Protein AF-A0A0K8SKB5-F1 (afdb_monomer)

Organism: Lygus hesperus (NCBI:txid30085)

Secondary structure (DSSP, 8-state):
-B-TTT-PBPPTTS-SEE-TTSTTS--EE-GGGSSS-HHHHHHS-HHHHHH---HHHHHHHHHH-SS------------S-----TTSHHHHHHHHHHHHHHHHHHHHHHHHHHHHHHHHHHHHHHHHHHHHHHHHHHHHHHHHHHHHHHHHHHHHHHHH--

Foldseek 3Di:
DAAPQPRHDDDPPPQWQFALVDPVSPHIHHCVRFPHHSVRLVPDDPVVSNHHHGPVVVVVCVVVPPDDDDDDDDDPPPPDDDPPDPDCVVVVVVVVVVVVVVVVVVVVVVVVVVVVVVVVVVVVVVVVVVVVVVVVVVVVVVVVVVVVVVVVVVVVVVVVVD

Solvent-accessible surface area (backbone atoms only — not comparable to full-atom values): 9768 Å² total; per-residue (Å²): 113,47,16,75,82,81,63,47,78,53,67,89,82,69,71,54,46,53,21,46,84,39,90,85,53,75,44,27,31,46,34,89,78,53,97,53,53,60,70,60,51,69,70,38,54,70,69,58,43,60,62,32,61,45,70,72,61,47,52,49,50,61,72,66,57,82,64,88,81,95,82,79,91,73,86,73,83,79,78,80,76,91,72,89,69,94,82,56,70,70,59,55,54,49,51,52,51,51,53,51,50,52,54,50,50,53,51,50,51,55,47,50,54,53,50,54,50,52,55,51,50,52,55,52,51,54,52,52,49,54,52,51,53,50,51,51,51,52,54,52,51,52,52,51,52,51,53,50,50,51,54,53,52,50,58,50,51,70,63,66,79,110

pLDDT: mean 82.79, std 18.14, range [35.72, 98.0]

Mean predicted aligned error: 18.83 Å

Sequence (162 aa):
MNCARCGDPLPSDELHATCSAVKDKSCVYHFACTTVSQRTYVQWGTAKQSAWVCPKHREIKKKIGGKGDTSDTDSIKSGGENLDGEEDSPKILHEIRKLFNAKFAEQTELFNKSFEGLKKDIGVQAKRIVELETANLELRKENKELKSEINNLWQISDKNDY

Structure (mmCIF, N/CA/C/O backbone):
data_AF-A0A0K8SKB5-F1
#
_entry.id   AF-A0A0K8SKB5-F1
#
loop_
_atom_site.group_PDB
_atom_site.id
_atom_site.type_symbol
_atom_site.label_atom_id
_atom_site.label_alt_id
_atom_site.label_comp_id
_atom_site.label_asym_id
_atom_site.label_entity_id
_atom_site.label_seq_id
_atom_site.pdbx_PDB_ins_code
_atom_site.Cartn_x
_atom_site.Cartn_y
_atom_site.Cartn_z
_atom_site.occupancy
_atom_site.B_iso_or_equiv
_atom_site.auth_seq_id
_atom_site.auth_comp_id
_atom_site.auth_asym_id
_atom_site.auth_atom_id
_atom_site.pdbx_PDB_model_num
ATOM 1 N N . MET A 1 1 ? 23.386 -4.359 10.503 1.00 81.38 1 MET A N 1
ATOM 2 C CA . MET A 1 1 ? 23.803 -3.357 9.494 1.00 81.38 1 MET A CA 1
ATOM 3 C C . MET A 1 1 ? 22.563 -2.622 9.009 1.00 81.38 1 MET A C 1
ATOM 5 O O . MET A 1 1 ? 21.503 -3.239 8.980 1.00 81.38 1 MET A O 1
ATOM 9 N N . ASN A 1 2 ? 22.689 -1.349 8.630 1.00 91.69 2 ASN A N 1
ATOM 10 C CA . ASN A 1 2 ? 21.559 -0.526 8.184 1.00 91.69 2 ASN A CA 1
ATOM 11 C C . ASN A 1 2 ? 21.664 -0.234 6.685 1.00 91.69 2 ASN A C 1
ATOM 13 O O . ASN A 1 2 ? 22.763 -0.149 6.137 1.00 91.69 2 ASN A O 1
ATOM 17 N N . CYS A 1 3 ? 20.521 -0.066 6.026 1.00 92.69 3 CYS A N 1
ATOM 18 C CA . CYS A 1 3 ? 20.456 0.258 4.608 1.00 92.69 3 CYS A CA 1
ATOM 19 C C . CYS A 1 3 ? 21.023 1.657 4.342 1.00 92.69 3 CYS A C 1
ATOM 21 O O . CYS A 1 3 ? 20.545 2.650 4.886 1.00 92.69 3 CYS A O 1
ATOM 23 N N . ALA A 1 4 ? 21.986 1.761 3.428 1.00 90.56 4 ALA A N 1
ATOM 24 C CA . ALA A 1 4 ? 22.653 3.020 3.094 1.00 90.56 4 ALA A CA 1
ATOM 25 C C . ALA A 1 4 ? 21.755 4.043 2.360 1.00 90.56 4 ALA A C 1
ATOM 27 O O . ALA A 1 4 ? 22.200 5.163 2.098 1.00 90.56 4 ALA A O 1
ATOM 28 N N . ARG A 1 5 ? 20.511 3.677 2.005 1.00 91.12 5 ARG A N 1
ATOM 29 C CA . ARG A 1 5 ? 19.514 4.591 1.416 1.00 91.12 5 ARG A CA 1
ATOM 30 C C . ARG A 1 5 ? 18.485 5.090 2.427 1.00 91.12 5 ARG A C 1
ATOM 32 O O . ARG A 1 5 ? 18.287 6.296 2.497 1.00 91.12 5 ARG A O 1
ATOM 39 N N . CYS A 1 6 ? 17.797 4.188 3.129 1.00 91.38 6 CYS A N 1
ATOM 40 C CA . CYS A 1 6 ? 16.698 4.558 4.029 1.00 91.38 6 CYS A CA 1
ATOM 41 C C . CYS A 1 6 ? 17.102 4.631 5.507 1.00 91.38 6 CYS A C 1
ATOM 43 O O . CYS A 1 6 ? 16.376 5.220 6.291 1.00 91.38 6 CYS A O 1
ATOM 45 N N . GLY A 1 7 ? 18.255 4.075 5.895 1.00 90.31 7 GLY A N 1
ATOM 46 C CA . GLY A 1 7 ? 18.710 4.046 7.287 1.00 90.31 7 GLY A CA 1
ATOM 47 C C . GLY A 1 7 ? 18.095 2.931 8.138 1.00 90.31 7 GLY A C 1
ATOM 48 O O . GLY A 1 7 ? 18.602 2.674 9.230 1.00 90.31 7 GLY A O 1
ATOM 49 N N . ASP A 1 8 ? 17.078 2.232 7.630 1.00 93.38 8 ASP A N 1
ATOM 50 C CA . ASP A 1 8 ? 16.407 1.148 8.350 1.00 93.38 8 ASP A CA 1
ATOM 51 C C . ASP A 1 8 ? 17.285 -0.112 8.467 1.00 93.38 8 ASP A C 1
ATOM 53 O O . ASP A 1 8 ? 18.165 -0.344 7.620 1.00 93.38 8 ASP A O 1
ATOM 57 N N . PRO A 1 9 ? 17.043 -0.964 9.481 1.00 92.38 9 PRO A N 1
ATOM 58 C CA . PRO A 1 9 ? 17.730 -2.243 9.628 1.00 92.38 9 PRO A CA 1
ATOM 59 C C . PRO A 1 9 ? 17.571 -3.139 8.392 1.00 92.38 9 PRO A C 1
ATOM 61 O O . PRO A 1 9 ? 16.497 -3.232 7.791 1.00 92.38 9 PRO A O 1
ATOM 64 N N . LEU A 1 10 ? 18.651 -3.822 8.011 1.00 90.12 10 LEU A N 1
ATOM 65 C CA . LEU A 1 10 ? 18.608 -4.849 6.970 1.00 90.12 10 LEU A CA 1
ATOM 66 C C . LEU A 1 10 ? 18.088 -6.180 7.525 1.00 90.12 10 LEU A C 1
ATOM 68 O O . LEU A 1 10 ? 18.292 -6.462 8.709 1.00 90.12 10 LEU A O 1
ATOM 72 N N . PRO A 1 11 ? 17.446 -7.004 6.681 1.00 86.44 11 PRO A N 1
ATOM 73 C CA . PRO A 1 11 ? 16.991 -8.322 7.090 1.00 86.44 11 PRO A CA 1
ATOM 74 C C . PRO A 1 11 ? 18.188 -9.220 7.440 1.00 86.44 11 PRO A C 1
ATOM 76 O O . PRO A 1 11 ? 19.278 -9.101 6.873 1.00 86.44 11 PRO A O 1
ATOM 79 N N . SER A 1 12 ? 17.990 -10.086 8.434 1.00 79.69 12 SER A N 1
ATOM 80 C CA . SER A 1 12 ? 19.033 -10.931 9.033 1.00 79.69 12 SER A CA 1
ATOM 81 C C . SER A 1 12 ? 19.404 -12.156 8.196 1.00 79.69 12 SER A C 1
ATOM 83 O O . SER A 1 12 ? 20.397 -12.811 8.480 1.00 79.69 12 SER A O 1
ATOM 85 N N . ASP A 1 13 ? 18.608 -12.472 7.183 1.00 80.44 13 ASP A N 1
ATOM 86 C CA . ASP A 1 13 ? 18.714 -13.636 6.295 1.00 80.44 13 ASP A CA 1
ATOM 87 C C . ASP A 1 13 ? 19.651 -13.410 5.095 1.00 80.44 13 ASP A C 1
ATOM 89 O O . ASP A 1 13 ? 19.575 -14.117 4.093 1.00 80.44 13 ASP A O 1
ATOM 93 N N . GLU A 1 14 ? 20.519 -12.398 5.181 1.00 70.12 14 GLU A N 1
ATOM 94 C CA . GLU A 1 14 ? 21.451 -11.998 4.123 1.00 70.12 14 GLU A 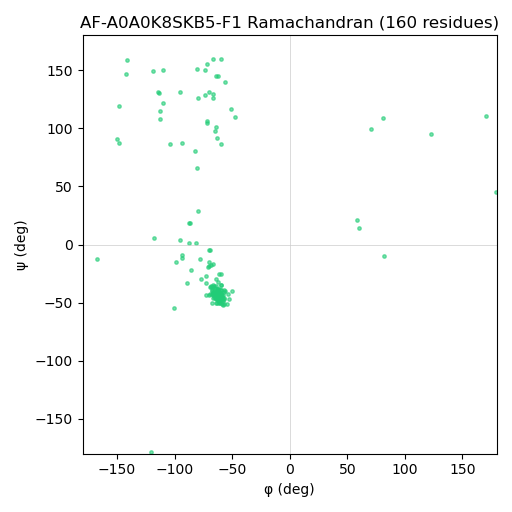CA 1
ATOM 95 C C . GLU A 1 14 ? 20.777 -11.580 2.799 1.00 70.12 14 GLU A C 1
ATOM 97 O O . GLU A 1 14 ? 21.453 -11.378 1.789 1.00 70.12 14 GLU A O 1
ATOM 102 N N . LEU A 1 15 ? 19.458 -11.338 2.791 1.00 84.44 15 LEU A N 1
ATOM 103 C CA . LEU A 1 15 ? 18.722 -10.880 1.609 1.00 84.44 15 LEU A CA 1
ATOM 104 C C . LEU A 1 15 ? 18.873 -9.369 1.388 1.00 84.44 15 LEU A C 1
ATOM 106 O O . LEU A 1 15 ? 17.918 -8.589 1.450 1.00 84.44 15 LEU A O 1
ATOM 110 N N . HIS A 1 16 ? 20.096 -8.951 1.080 1.00 90.38 16 HIS A N 1
ATOM 111 C CA . HIS A 1 16 ? 20.437 -7.571 0.760 1.00 90.38 16 HIS A CA 1
ATOM 112 C C . HIS A 1 16 ? 21.467 -7.481 -0.371 1.00 90.38 16 HIS A C 1
ATOM 114 O O . HIS A 1 16 ? 22.192 -8.427 -0.668 1.00 90.38 16 HIS A O 1
ATOM 120 N N . ALA A 1 17 ? 21.523 -6.324 -1.028 1.00 91.62 17 ALA A N 1
ATOM 121 C CA . ALA A 1 17 ? 22.496 -6.049 -2.079 1.00 91.62 17 ALA A CA 1
ATOM 122 C C . ALA A 1 17 ? 23.711 -5.311 -1.505 1.00 91.62 17 ALA A C 1
ATOM 124 O O . ALA A 1 17 ? 23.557 -4.281 -0.841 1.00 91.62 17 ALA A O 1
ATOM 125 N N . THR A 1 18 ? 24.915 -5.787 -1.825 1.00 92.69 18 THR A N 1
ATOM 126 C CA . THR A 1 18 ? 26.180 -5.207 -1.343 1.00 92.69 18 THR A CA 1
ATOM 127 C C . THR A 1 18 ? 26.927 -4.529 -2.479 1.00 92.69 18 THR A C 1
ATOM 129 O O . THR A 1 18 ? 27.238 -5.152 -3.491 1.00 92.69 18 THR A O 1
ATOM 132 N N . CYS A 1 19 ? 27.212 -3.237 -2.323 1.00 92.75 19 CYS A N 1
ATOM 133 C CA . CYS A 1 19 ? 27.867 -2.426 -3.342 1.00 92.75 19 CYS A CA 1
ATOM 134 C C . CYS A 1 19 ? 29.385 -2.654 -3.361 1.00 92.75 19 CYS A C 1
ATOM 136 O O . CYS A 1 19 ? 30.069 -2.409 -2.371 1.00 92.75 19 CYS A O 1
ATOM 138 N N . SER A 1 20 ? 29.924 -2.998 -4.529 1.00 91.88 20 SER A N 1
ATOM 139 C CA . SER A 1 20 ? 31.348 -3.271 -4.762 1.00 91.88 20 SER A CA 1
ATOM 140 C C . SER A 1 20 ? 32.253 -2.037 -4.710 1.00 91.88 20 SER A C 1
ATOM 142 O O . SER A 1 20 ? 33.459 -2.155 -4.509 1.00 91.88 20 SER A O 1
ATOM 144 N N . ALA A 1 21 ? 31.686 -0.835 -4.866 1.00 88.38 21 ALA A N 1
ATOM 145 C CA . ALA A 1 21 ? 32.455 0.412 -4.854 1.00 88.38 21 ALA A CA 1
ATOM 146 C C . ALA A 1 21 ? 33.091 0.736 -3.490 1.00 88.38 21 ALA A C 1
ATOM 148 O O . ALA A 1 21 ? 33.998 1.564 -3.434 1.00 88.38 21 ALA A O 1
ATOM 149 N N . VAL A 1 22 ? 32.632 0.103 -2.404 1.00 87.56 22 VAL A N 1
ATOM 150 C CA . VAL A 1 22 ? 33.187 0.294 -1.060 1.00 87.56 22 VAL A CA 1
ATOM 151 C C . VAL A 1 22 ? 33.871 -0.997 -0.616 1.00 87.56 22 VAL A C 1
ATOM 153 O O . VAL A 1 22 ? 33.225 -2.031 -0.458 1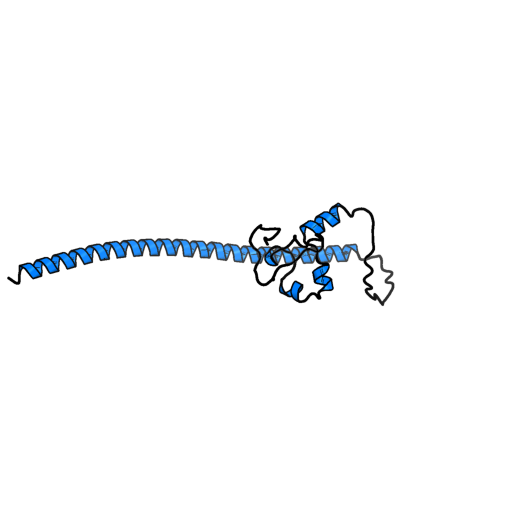.00 87.56 22 VAL A O 1
ATOM 156 N N . LYS A 1 23 ? 35.198 -0.940 -0.437 1.00 82.56 23 LYS A N 1
ATOM 157 C CA . LYS A 1 23 ? 36.054 -2.123 -0.217 1.00 82.56 23 LYS A CA 1
ATOM 158 C C . LYS A 1 23 ? 35.721 -2.903 1.058 1.00 82.56 23 LYS A C 1
ATOM 160 O O . LYS A 1 23 ? 35.866 -4.120 1.070 1.00 82.56 23 LYS A O 1
ATOM 165 N N . ASP A 1 24 ? 35.271 -2.218 2.105 1.00 85.56 24 ASP A N 1
ATOM 166 C CA . ASP A 1 24 ? 34.906 -2.822 3.393 1.00 85.56 24 ASP A CA 1
ATOM 167 C C . ASP A 1 24 ? 33.495 -3.439 3.404 1.00 85.56 24 ASP A C 1
ATOM 169 O O . ASP A 1 24 ? 33.060 -3.959 4.428 1.00 85.56 24 ASP A O 1
ATOM 173 N N . LYS A 1 25 ? 32.778 -3.390 2.269 1.00 83.38 25 LYS A N 1
ATOM 174 C CA . LYS A 1 25 ? 31.408 -3.899 2.109 1.00 83.38 25 LYS A CA 1
ATOM 175 C C . LYS A 1 25 ? 30.384 -3.271 3.068 1.00 83.38 25 LYS A C 1
ATOM 177 O O . LYS A 1 25 ? 29.301 -3.818 3.241 1.00 83.38 25 LYS A O 1
ATOM 182 N N . SER A 1 26 ? 30.661 -2.091 3.627 1.00 88.31 26 SER A N 1
ATOM 183 C CA . SER A 1 26 ? 29.728 -1.363 4.507 1.00 88.31 26 SER A CA 1
ATOM 184 C C . SER A 1 26 ? 28.509 -0.782 3.773 1.00 88.31 26 SER A C 1
ATOM 186 O O . SER A 1 26 ? 27.516 -0.399 4.391 1.00 88.31 26 SER A O 1
ATOM 188 N N . CYS A 1 27 ? 28.560 -0.706 2.440 1.00 91.75 27 CYS A N 1
ATOM 189 C CA . CYS A 1 27 ? 27.520 -0.091 1.623 1.00 91.75 27 CYS A CA 1
ATOM 190 C C . CYS A 1 27 ? 26.499 -1.130 1.139 1.00 91.75 27 CYS A C 1
ATOM 192 O O . CYS A 1 27 ? 26.614 -1.688 0.044 1.00 91.75 27 CYS A O 1
ATOM 194 N N . VAL A 1 28 ? 25.488 -1.356 1.972 1.00 93.12 28 VAL A N 1
ATOM 195 C CA . VAL A 1 28 ? 24.464 -2.396 1.813 1.00 93.12 28 VAL A CA 1
ATOM 196 C C . VAL A 1 28 ? 23.057 -1.801 1.685 1.00 93.12 28 VAL A C 1
ATOM 198 O O . VAL A 1 28 ? 22.779 -0.726 2.220 1.00 93.12 28 VAL A O 1
ATOM 201 N N . TYR A 1 29 ? 22.168 -2.469 0.945 1.00 94.50 29 TYR A N 1
ATOM 202 C CA . TYR A 1 29 ? 20.833 -1.956 0.609 1.00 94.50 29 TYR A CA 1
ATOM 203 C C . TYR A 1 29 ? 19.765 -3.051 0.611 1.00 94.50 29 TYR A C 1
ATOM 205 O O . TYR A 1 29 ? 20.016 -4.165 0.152 1.00 94.50 29 TYR A O 1
ATOM 213 N N . HIS A 1 30 ? 18.532 -2.709 1.004 1.00 94.81 30 HIS A N 1
ATOM 214 C CA . HIS A 1 30 ? 17.368 -3.536 0.668 1.00 94.81 30 HIS A CA 1
ATOM 215 C C . HIS A 1 30 ? 17.195 -3.586 -0.847 1.00 94.81 30 HIS A C 1
ATOM 217 O O . HIS A 1 30 ? 17.357 -2.563 -1.512 1.00 94.81 30 HIS A O 1
ATOM 223 N N . PHE A 1 31 ? 16.755 -4.717 -1.397 1.00 92.56 31 PHE A N 1
ATOM 224 C CA . PHE A 1 31 ? 16.453 -4.802 -2.830 1.00 92.56 31 PHE A CA 1
ATOM 225 C C . PHE A 1 31 ? 15.421 -3.753 -3.272 1.00 92.56 31 PHE A C 1
ATOM 227 O O . PHE A 1 31 ? 15.630 -3.093 -4.289 1.00 92.56 31 PHE A O 1
ATOM 234 N N . ALA A 1 32 ? 14.394 -3.500 -2.450 1.00 90.62 32 ALA A N 1
ATOM 235 C CA . ALA A 1 32 ? 13.392 -2.450 -2.672 1.00 90.62 32 ALA A CA 1
ATOM 236 C C . ALA A 1 32 ? 13.984 -1.027 -2.716 1.00 90.62 32 ALA A C 1
ATOM 238 O O . ALA A 1 32 ? 13.438 -0.133 -3.358 1.00 90.62 32 ALA A O 1
ATOM 239 N N . CYS A 1 33 ? 15.130 -0.808 -2.070 1.00 90.62 33 CYS A N 1
ATOM 240 C CA . CYS A 1 33 ? 15.846 0.463 -2.077 1.00 90.62 33 CYS A CA 1
ATOM 241 C C . CYS A 1 33 ? 16.821 0.600 -3.260 1.00 90.62 33 CYS A C 1
ATOM 243 O O . CYS A 1 33 ? 17.497 1.627 -3.372 1.00 90.62 33 CYS A O 1
ATOM 245 N N . THR A 1 34 ? 16.902 -0.390 -4.150 1.00 89.19 34 THR A N 1
ATOM 246 C CA . THR A 1 34 ? 17.816 -0.409 -5.301 1.00 89.19 34 THR A CA 1
ATOM 247 C C . THR A 1 34 ? 17.064 -0.510 -6.628 1.00 89.19 34 THR A C 1
ATOM 249 O O . THR A 1 34 ? 15.841 -0.529 -6.672 1.00 89.19 34 THR A O 1
ATOM 252 N N . THR A 1 35 ? 17.810 -0.561 -7.733 1.00 84.75 35 THR A N 1
ATOM 253 C CA . THR A 1 35 ? 17.273 -0.798 -9.080 1.00 84.75 35 THR A CA 1
ATOM 254 C C . THR A 1 35 ? 17.337 -2.270 -9.499 1.00 84.75 35 THR A C 1
ATOM 256 O O . THR A 1 35 ? 17.059 -2.575 -10.655 1.00 84.75 35 THR A O 1
ATOM 259 N N . VAL A 1 36 ? 17.768 -3.180 -8.618 1.00 88.94 36 VAL A N 1
ATOM 260 C CA . VAL A 1 36 ? 17.867 -4.617 -8.907 1.00 88.94 36 VAL A CA 1
ATOM 261 C C . VAL A 1 36 ? 16.886 -5.388 -8.029 1.00 88.94 36 VAL A C 1
ATOM 263 O O . VAL A 1 36 ? 16.822 -5.185 -6.819 1.00 88.94 36 VAL A O 1
ATOM 266 N N . SER A 1 37 ? 16.103 -6.278 -8.643 1.00 91.31 37 SER A N 1
ATOM 267 C CA . SER A 1 37 ? 15.210 -7.158 -7.889 1.00 91.31 37 SER A CA 1
ATOM 268 C C . SER A 1 37 ? 16.006 -8.257 -7.182 1.00 91.31 37 SER A C 1
ATOM 270 O O . SER A 1 37 ? 17.025 -8.718 -7.702 1.00 91.31 37 SER A O 1
ATOM 272 N N . GLN A 1 38 ? 15.510 -8.734 -6.039 1.00 90.75 38 GLN A N 1
ATOM 273 C CA . GLN A 1 38 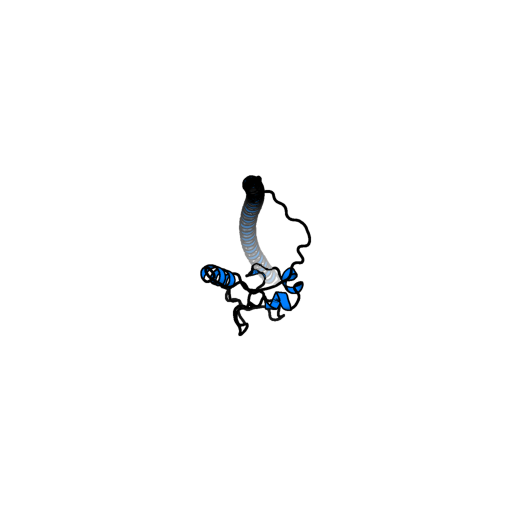? 16.107 -9.864 -5.320 1.00 90.75 38 GLN A CA 1
ATOM 274 C C . GLN A 1 38 ? 16.287 -11.083 -6.230 1.00 90.75 38 GLN A C 1
ATOM 276 O O . GLN A 1 38 ? 17.366 -11.664 -6.284 1.00 90.75 38 GLN A O 1
ATOM 281 N N . ARG A 1 39 ? 15.248 -11.439 -6.999 1.00 90.31 39 ARG A N 1
ATOM 282 C CA . ARG A 1 39 ? 15.285 -12.581 -7.923 1.00 90.31 39 ARG A CA 1
ATOM 283 C C . ARG A 1 39 ? 16.426 -12.446 -8.927 1.00 90.31 39 ARG A C 1
ATOM 285 O O . ARG A 1 39 ? 17.179 -13.391 -9.124 1.00 90.31 39 ARG A O 1
ATOM 292 N N . THR A 1 40 ? 16.568 -11.268 -9.532 1.00 89.88 40 THR A N 1
ATOM 293 C CA . THR A 1 40 ? 17.635 -10.983 -10.497 1.00 89.88 40 THR A CA 1
ATOM 294 C C . THR A 1 40 ? 19.012 -11.047 -9.844 1.00 89.88 40 THR A C 1
ATOM 296 O O . THR A 1 40 ? 19.924 -11.626 -10.422 1.00 89.88 40 THR A O 1
ATOM 299 N N . TYR A 1 41 ? 19.163 -10.484 -8.644 1.00 88.81 41 TYR A N 1
ATOM 300 C CA . TYR A 1 41 ? 20.436 -10.469 -7.927 1.00 88.81 41 TYR A CA 1
ATOM 301 C C . TYR A 1 41 ? 20.879 -11.876 -7.516 1.00 88.81 41 TYR A C 1
ATOM 303 O O . TYR A 1 41 ? 22.030 -12.235 -7.722 1.00 88.81 41 TYR A O 1
ATOM 311 N N . VAL A 1 42 ? 19.963 -12.707 -7.014 1.00 87.44 42 VAL A N 1
ATOM 312 C CA . VAL A 1 42 ? 20.247 -14.109 -6.661 1.00 87.44 42 VAL A CA 1
ATOM 313 C C . VAL A 1 42 ? 20.568 -14.946 -7.902 1.00 87.44 42 VAL A C 1
ATOM 315 O O . VAL A 1 42 ? 21.427 -15.817 -7.851 1.00 87.44 42 VAL A O 1
ATOM 318 N N . GLN A 1 43 ? 19.921 -14.663 -9.037 1.00 90.19 43 GLN A N 1
ATOM 319 C CA . GLN A 1 43 ? 20.237 -15.310 -10.315 1.00 90.19 43 GLN A CA 1
ATOM 320 C C . GLN A 1 43 ? 21.591 -14.886 -10.892 1.00 90.19 43 GLN A C 1
ATOM 322 O O . GLN A 1 43 ? 22.121 -15.561 -11.776 1.00 90.19 43 GLN A O 1
ATOM 327 N N . TRP A 1 44 ? 22.160 -13.767 -10.442 1.00 88.69 44 TRP A N 1
ATOM 328 C CA . TRP A 1 44 ? 23.519 -13.416 -10.820 1.00 88.69 44 TRP A CA 1
ATOM 329 C C . TRP A 1 44 ? 24.501 -14.373 -10.153 1.00 88.69 44 TRP A C 1
ATOM 331 O O . TRP A 1 44 ? 24.461 -14.580 -8.947 1.00 88.69 44 TRP A O 1
ATOM 341 N N . GLY A 1 45 ? 25.432 -14.916 -10.937 1.00 84.56 45 GLY A N 1
ATOM 342 C CA . GLY A 1 45 ? 26.590 -15.602 -10.372 1.00 84.56 45 GLY A CA 1
ATOM 343 C C . GLY A 1 45 ? 27.417 -14.663 -9.484 1.00 84.56 45 GLY A C 1
ATOM 344 O O . GLY A 1 45 ? 27.361 -13.436 -9.626 1.00 84.56 45 GLY A O 1
ATOM 345 N N . THR A 1 46 ? 28.232 -15.248 -8.607 1.00 85.31 46 THR A N 1
ATOM 346 C CA . THR A 1 46 ? 29.063 -14.542 -7.612 1.00 85.31 46 THR A CA 1
ATOM 347 C C . THR A 1 46 ? 29.891 -13.403 -8.210 1.00 85.31 46 THR A C 1
ATOM 349 O O . THR A 1 46 ? 29.947 -12.320 -7.633 1.00 85.31 46 THR A O 1
ATOM 352 N N . ALA A 1 47 ? 30.457 -13.595 -9.406 1.00 84.94 47 ALA A N 1
ATOM 353 C CA . ALA A 1 47 ? 31.214 -12.564 -10.117 1.00 84.94 47 ALA A CA 1
ATOM 354 C C . ALA A 1 47 ? 30.373 -11.300 -10.381 1.00 84.94 47 ALA A C 1
ATOM 356 O O . ALA A 1 47 ? 30.776 -10.193 -10.025 1.00 84.94 47 ALA A O 1
ATOM 357 N N . LYS A 1 48 ? 29.155 -11.455 -10.915 1.00 86.69 48 LYS A N 1
ATOM 358 C CA . LYS A 1 48 ? 2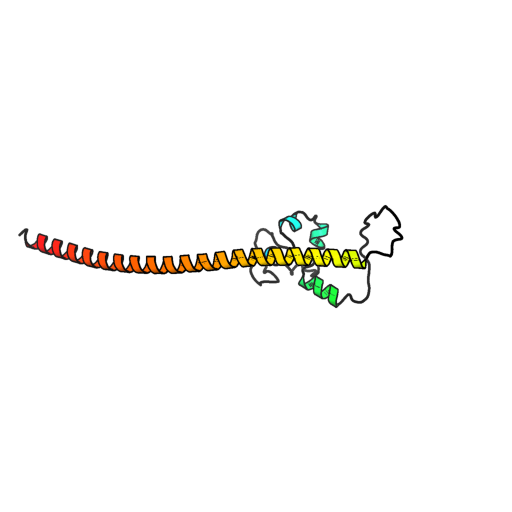8.256 -10.324 -11.202 1.00 86.69 48 LYS A CA 1
ATOM 359 C C . LYS A 1 48 ? 27.731 -9.662 -9.931 1.00 86.69 48 LYS A C 1
ATOM 361 O O . LYS A 1 48 ? 27.623 -8.438 -9.894 1.00 86.69 48 LYS A O 1
ATOM 366 N N . GLN A 1 49 ? 27.456 -10.439 -8.884 1.00 88.38 49 GLN A N 1
ATOM 367 C CA . GLN A 1 49 ? 27.087 -9.889 -7.575 1.00 88.38 49 GLN A CA 1
ATOM 368 C C . GLN A 1 49 ? 28.228 -9.049 -6.986 1.00 88.38 49 GLN A C 1
ATOM 370 O O . GLN A 1 49 ? 28.001 -7.917 -6.564 1.00 88.38 49 GLN A O 1
ATOM 375 N N . SER A 1 50 ? 29.466 -9.557 -7.041 1.00 85.06 50 SER A N 1
ATOM 376 C CA . SER A 1 50 ? 30.660 -8.871 -6.528 1.00 85.06 50 SER A CA 1
ATOM 377 C C . SER A 1 50 ? 31.066 -7.629 -7.323 1.00 85.06 50 SER A C 1
ATOM 379 O O . SER A 1 50 ? 31.797 -6.793 -6.803 1.00 85.06 50 SER A O 1
ATOM 381 N N . ALA A 1 51 ? 30.576 -7.484 -8.556 1.00 89.12 51 ALA A N 1
ATOM 382 C CA . ALA A 1 51 ? 30.810 -6.318 -9.401 1.00 89.12 51 ALA A CA 1
ATOM 383 C C . ALA A 1 51 ? 29.697 -5.262 -9.286 1.00 89.12 51 ALA A C 1
ATOM 385 O O . ALA A 1 51 ? 29.846 -4.154 -9.804 1.00 89.12 51 ALA A O 1
ATOM 386 N N . TRP A 1 52 ? 28.581 -5.562 -8.613 1.00 91.75 52 TRP A N 1
ATOM 387 C CA . TRP A 1 52 ? 27.427 -4.668 -8.587 1.00 91.75 52 TRP A CA 1
ATOM 388 C C . TRP A 1 52 ? 27.711 -3.356 -7.845 1.00 91.75 52 TRP A C 1
ATOM 390 O O . TRP A 1 52 ? 28.147 -3.343 -6.696 1.00 91.75 52 TRP A O 1
ATOM 400 N N . VAL A 1 53 ? 27.391 -2.231 -8.490 1.00 90.81 53 VAL A N 1
ATOM 401 C CA . VAL A 1 53 ? 27.564 -0.878 -7.945 1.00 90.81 53 VAL A CA 1
ATOM 402 C C . VAL A 1 53 ? 26.197 -0.233 -7.730 1.00 90.81 53 VAL A C 1
ATOM 404 O O . VAL A 1 53 ? 25.372 -0.198 -8.647 1.00 90.81 53 VAL A O 1
ATOM 407 N N . CYS A 1 54 ? 25.968 0.328 -6.539 1.00 91.00 54 CYS A N 1
ATOM 408 C CA . CYS A 1 54 ? 24.706 0.988 -6.213 1.00 91.00 54 CYS A CA 1
ATOM 409 C C . CYS A 1 54 ? 24.483 2.274 -7.041 1.00 91.00 54 CYS A C 1
ATOM 411 O O . CYS A 1 54 ? 25.446 2.878 -7.526 1.00 91.00 54 CYS A O 1
ATOM 413 N N . PRO A 1 55 ? 23.230 2.757 -7.168 1.00 85.50 55 PRO A N 1
ATOM 414 C CA . PRO A 1 55 ? 22.913 3.955 -7.952 1.00 85.50 55 PRO A CA 1
ATOM 415 C C . PRO A 1 55 ? 23.739 5.192 -7.564 1.00 85.50 55 PRO A C 1
ATOM 417 O O . PRO A 1 55 ? 24.284 5.858 -8.440 1.00 85.50 55 PRO A O 1
ATOM 420 N N . LYS A 1 56 ? 23.935 5.431 -6.260 1.00 86.50 56 LYS A N 1
ATOM 421 C CA . LYS A 1 56 ? 24.728 6.558 -5.742 1.00 86.50 56 LYS A CA 1
ATOM 422 C C . LYS A 1 56 ? 26.178 6.521 -6.242 1.00 86.50 56 LYS A C 1
ATOM 424 O O . LYS A 1 56 ? 26.668 7.499 -6.797 1.00 86.50 56 LYS A O 1
ATOM 429 N N . HIS A 1 57 ? 26.863 5.385 -6.099 1.00 88.12 57 HIS A N 1
ATOM 430 C CA . HIS A 1 57 ? 28.252 5.246 -6.553 1.00 88.12 57 HIS A CA 1
ATOM 431 C C . HIS A 1 57 ? 28.373 5.168 -8.078 1.00 88.12 57 HIS A C 1
ATOM 433 O O . HIS A 1 57 ? 29.383 5.596 -8.636 1.00 88.12 57 HIS A O 1
ATOM 439 N N . ARG A 1 58 ? 27.334 4.691 -8.773 1.00 84.62 58 ARG A N 1
ATOM 440 C CA . ARG A 1 58 ? 27.262 4.721 -10.237 1.00 84.62 58 ARG A CA 1
ATOM 441 C C . ARG A 1 58 ? 27.173 6.159 -10.760 1.00 84.62 58 ARG A C 1
ATOM 443 O O . ARG A 1 58 ? 27.848 6.482 -11.732 1.00 84.62 58 ARG A O 1
ATOM 450 N N . GLU A 1 59 ? 26.388 7.026 -10.123 1.00 80.81 59 GLU A N 1
ATOM 451 C CA . GLU A 1 59 ? 26.301 8.450 -10.480 1.00 80.81 59 GLU A CA 1
ATOM 452 C C . GLU A 1 59 ? 27.597 9.209 -10.189 1.00 80.81 59 GLU A C 1
ATOM 454 O O . GLU A 1 59 ? 28.027 10.018 -11.007 1.00 80.81 59 GLU A O 1
ATOM 459 N N . ILE A 1 60 ? 28.258 8.905 -9.069 1.00 76.25 60 ILE A N 1
ATOM 460 C CA . ILE A 1 60 ? 29.573 9.468 -8.737 1.00 76.25 60 ILE A CA 1
ATOM 461 C C . ILE A 1 60 ? 30.611 9.057 -9.793 1.00 76.25 60 ILE A C 1
ATOM 463 O O . ILE A 1 60 ? 31.287 9.924 -10.343 1.00 76.25 60 ILE A O 1
ATOM 467 N N . LYS A 1 61 ? 30.679 7.768 -10.165 1.00 68.06 61 LYS A N 1
ATOM 468 C CA . LYS A 1 61 ? 31.561 7.297 -11.252 1.00 68.06 61 LYS A CA 1
ATOM 469 C C . LYS A 1 61 ? 31.278 8.008 -12.577 1.00 68.06 61 LYS A C 1
ATOM 471 O O . LYS A 1 61 ? 32.218 8.375 -13.267 1.00 68.06 61 LYS A O 1
ATOM 476 N N . LYS A 1 62 ? 30.008 8.246 -12.922 1.00 67.00 62 LYS A N 1
ATOM 477 C CA . LYS A 1 62 ? 29.635 8.974 -14.149 1.00 67.00 62 LYS A CA 1
ATOM 478 C C . LYS A 1 62 ? 30.052 10.447 -14.129 1.00 67.00 62 LYS A C 1
ATOM 480 O O . LYS A 1 62 ? 30.425 10.971 -15.169 1.00 67.00 62 LYS A O 1
ATOM 485 N N . LYS A 1 63 ? 29.988 11.110 -12.971 1.00 61.16 63 LYS A N 1
ATOM 486 C CA . LYS A 1 63 ? 30.379 12.523 -12.821 1.00 61.16 63 LYS A CA 1
ATOM 487 C C . LYS A 1 63 ? 31.897 12.721 -12.778 1.00 61.16 63 LYS A C 1
ATOM 489 O O . LYS A 1 63 ? 32.373 13.766 -13.199 1.00 61.16 63 LYS A O 1
ATOM 494 N N . ILE A 1 64 ? 32.640 11.729 -12.286 1.00 59.84 64 ILE A N 1
ATOM 495 C CA . ILE A 1 64 ? 34.108 11.772 -12.192 1.00 59.84 64 ILE A CA 1
ATOM 496 C C . ILE A 1 64 ? 34.769 11.222 -13.473 1.00 59.84 64 ILE A C 1
ATOM 498 O O . ILE A 1 64 ? 35.803 11.722 -13.898 1.00 59.84 64 ILE A O 1
ATOM 502 N N . GLY A 1 65 ? 34.150 10.241 -14.139 1.00 49.22 65 GLY A N 1
ATOM 503 C CA . GLY A 1 65 ? 34.688 9.512 -15.296 1.00 49.22 65 GLY A CA 1
ATOM 504 C C . GLY A 1 65 ? 34.584 10.213 -16.655 1.00 49.22 65 GLY A C 1
ATOM 505 O O . GLY A 1 65 ? 34.498 9.537 -17.674 1.00 49.22 65 GLY A O 1
ATOM 506 N N . GLY A 1 66 ? 34.597 11.548 -16.696 1.00 46.59 66 GLY A N 1
ATOM 507 C CA . GLY A 1 66 ? 34.669 12.313 -17.950 1.00 46.59 66 GLY A CA 1
ATOM 508 C C . GLY A 1 66 ? 36.024 12.230 -18.672 1.00 46.59 66 GLY A C 1
ATOM 509 O O . GLY A 1 66 ? 36.149 12.755 -19.774 1.00 46.59 66 GLY A O 1
ATOM 510 N N . LYS A 1 67 ? 37.040 11.581 -18.087 1.00 47.12 67 LYS A N 1
ATOM 511 C CA . LYS A 1 67 ? 38.341 11.308 -18.717 1.00 47.12 67 LYS A CA 1
ATOM 512 C C . LYS A 1 67 ? 38.932 9.994 -18.190 1.00 47.12 67 LYS A C 1
ATOM 514 O O . LYS A 1 67 ? 39.206 9.907 -17.002 1.00 47.12 67 LYS A O 1
ATOM 519 N N . GLY A 1 68 ? 39.149 9.044 -19.106 1.00 43.72 68 GLY A N 1
ATOM 520 C CA . GLY A 1 68 ? 40.160 7.976 -19.03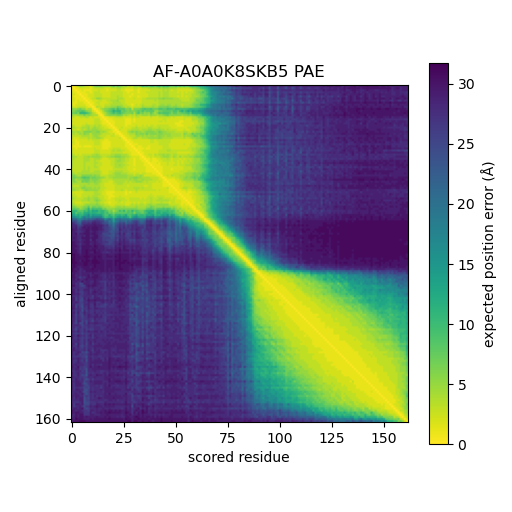0 1.00 43.72 68 GLY A CA 1
ATOM 521 C C . GLY A 1 68 ? 39.940 6.864 -18.002 1.00 43.72 68 GLY A C 1
ATOM 522 O O . GLY A 1 68 ? 40.239 7.033 -16.829 1.00 43.72 68 GLY A O 1
ATOM 523 N N . ASP A 1 69 ? 39.416 5.718 -18.438 1.00 37.75 69 ASP A N 1
ATOM 524 C CA . ASP A 1 69 ? 40.237 4.527 -18.720 1.00 37.75 69 ASP A CA 1
ATOM 525 C C . ASP A 1 69 ? 39.327 3.323 -18.980 1.00 37.75 69 ASP A C 1
ATOM 527 O O . ASP A 1 69 ? 38.630 2.799 -18.109 1.00 37.75 69 ASP A O 1
ATOM 531 N N . THR A 1 70 ? 39.332 2.891 -20.237 1.00 50.25 70 THR A N 1
ATOM 532 C CA . THR A 1 70 ? 38.844 1.590 -20.674 1.00 50.25 70 THR A CA 1
ATOM 533 C C . THR A 1 70 ? 39.820 0.516 -20.209 1.00 50.25 70 THR A C 1
ATOM 535 O O . THR A 1 70 ? 40.867 0.326 -20.821 1.00 50.25 70 THR A O 1
ATOM 538 N N . SER A 1 71 ? 39.460 -0.234 -19.174 1.00 47.22 71 SER A N 1
ATOM 539 C CA . SER A 1 71 ? 39.902 -1.623 -19.047 1.00 47.22 71 SER A CA 1
ATOM 540 C C . SER A 1 71 ? 38.839 -2.412 -18.294 1.00 47.22 71 SER A C 1
ATOM 542 O O . SER A 1 71 ? 38.811 -2.441 -17.077 1.00 47.22 71 SER A O 1
ATOM 544 N N . ASP A 1 72 ? 37.912 -2.979 -19.054 1.00 39.97 72 ASP A N 1
ATOM 545 C CA . ASP A 1 72 ? 37.212 -4.206 -18.690 1.00 39.97 72 ASP A CA 1
ATOM 546 C C . ASP A 1 72 ? 36.918 -4.903 -20.017 1.00 39.97 72 ASP A C 1
ATOM 548 O O . ASP A 1 72 ? 35.925 -4.661 -20.705 1.00 39.97 72 ASP A O 1
ATOM 552 N N . THR A 1 73 ? 37.897 -5.697 -20.438 1.00 49.84 73 THR A N 1
ATOM 553 C CA . THR A 1 73 ? 37.743 -6.711 -21.469 1.00 49.84 73 THR A CA 1
ATOM 554 C C . THR A 1 73 ? 36.788 -7.774 -20.943 1.00 49.84 73 THR A C 1
ATOM 556 O O . THR A 1 73 ? 37.217 -8.685 -20.242 1.00 49.84 73 THR A O 1
ATOM 559 N N . ASP A 1 74 ? 35.516 -7.688 -21.319 1.00 36.12 74 ASP A N 1
ATOM 560 C CA . ASP A 1 74 ? 34.672 -8.873 -21.431 1.00 36.12 74 ASP A CA 1
ATOM 561 C C . ASP A 1 74 ? 34.343 -9.066 -22.910 1.00 36.12 74 ASP A C 1
ATOM 563 O O . ASP A 1 74 ? 33.633 -8.283 -23.545 1.00 36.12 74 ASP A O 1
ATOM 567 N N . SER A 1 75 ? 34.962 -10.105 -23.465 1.00 43.19 75 SER A N 1
ATOM 568 C CA . SER A 1 75 ? 34.822 -10.547 -24.844 1.00 43.19 75 SER A CA 1
ATOM 569 C C . SER A 1 75 ? 33.383 -10.979 -25.109 1.00 43.19 75 SER A C 1
ATOM 571 O O . SER A 1 75 ? 33.029 -12.149 -24.969 1.00 43.19 75 SER A O 1
ATOM 573 N N . ILE A 1 76 ? 32.553 -10.047 -25.569 1.00 38.31 76 ILE A N 1
ATOM 574 C CA . ILE A 1 76 ? 31.434 -10.404 -26.430 1.00 38.31 76 ILE A CA 1
ATOM 575 C C . ILE A 1 76 ? 32.072 -10.784 -27.766 1.00 38.31 76 ILE A C 1
ATOM 577 O O . ILE A 1 76 ? 32.563 -9.924 -28.495 1.00 38.31 76 ILE A O 1
ATOM 581 N N . LYS A 1 77 ? 32.105 -12.086 -28.078 1.00 42.41 77 LYS A N 1
ATOM 582 C CA . LYS A 1 77 ? 32.299 -12.564 -29.451 1.00 42.41 77 LYS A CA 1
ATOM 583 C C . LYS A 1 77 ? 31.158 -12.000 -30.302 1.00 42.41 77 LYS A C 1
ATOM 585 O O . LYS A 1 77 ? 30.129 -12.646 -30.468 1.00 42.41 77 LYS A O 1
ATOM 590 N N . SER A 1 78 ? 31.344 -10.791 -30.818 1.00 35.72 78 SER A N 1
ATOM 591 C CA . SER A 1 78 ? 30.555 -10.254 -31.917 1.00 35.72 78 SER A CA 1
ATOM 592 C C . SER A 1 78 ? 31.169 -10.809 -33.194 1.00 35.72 78 SER A C 1
ATOM 594 O O . SER A 1 78 ? 32.022 -10.193 -33.826 1.00 35.72 78 SER A O 1
ATOM 596 N N . GLY A 1 79 ? 30.817 -12.054 -33.504 1.00 37.34 79 GLY A N 1
ATOM 597 C CA . GLY A 1 79 ? 30.911 -12.523 -34.874 1.00 37.34 79 GLY A CA 1
ATOM 598 C C . GLY A 1 79 ? 29.773 -11.881 -35.654 1.00 37.34 79 GLY A C 1
ATOM 599 O O . GLY A 1 79 ? 28.628 -11.971 -35.219 1.00 37.34 79 GLY A O 1
ATOM 600 N N . GLY A 1 80 ? 30.097 -11.264 -36.785 1.00 38.88 80 GLY A N 1
ATOM 601 C CA . GLY A 1 80 ? 29.116 -10.988 -37.826 1.00 38.88 80 GLY A CA 1
ATOM 602 C C . GLY A 1 80 ? 28.976 -9.522 -38.200 1.00 38.88 80 GLY A C 1
ATOM 603 O O . GLY A 1 80 ? 28.183 -8.806 -37.610 1.00 38.88 80 GLY A O 1
ATOM 604 N N . GLU A 1 81 ? 29.715 -9.182 -39.254 1.00 40.41 81 GLU A N 1
ATOM 605 C CA . GLU A 1 81 ? 29.298 -8.303 -40.350 1.00 40.41 81 GLU A CA 1
ATOM 606 C C . GLU A 1 81 ? 29.381 -6.786 -40.131 1.00 40.41 81 GLU A C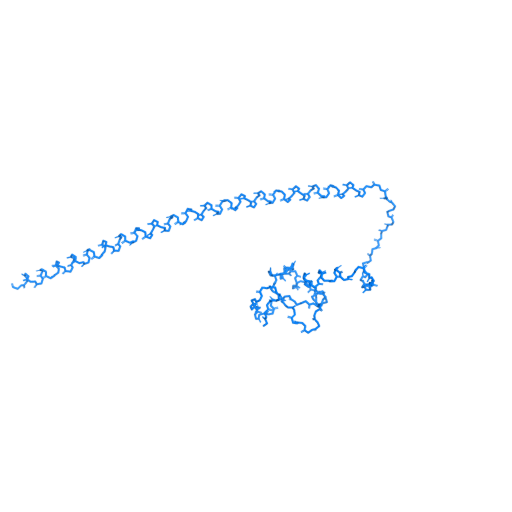 1
ATOM 608 O O . GLU A 1 81 ? 28.593 -6.149 -39.436 1.00 40.41 81 GLU A O 1
ATOM 613 N N . ASN A 1 82 ? 30.361 -6.212 -40.837 1.00 48.94 82 ASN A N 1
ATOM 614 C CA . ASN A 1 82 ? 30.371 -4.826 -41.276 1.00 48.94 82 ASN A CA 1
ATOM 615 C C . ASN A 1 82 ? 29.016 -4.499 -41.918 1.00 48.94 82 ASN A C 1
ATOM 617 O O . ASN A 1 82 ? 28.722 -4.977 -43.013 1.00 48.94 82 ASN A O 1
ATOM 621 N N . LEU A 1 83 ? 28.213 -3.677 -41.250 1.00 42.88 83 LEU A N 1
ATOM 622 C CA . LEU A 1 83 ? 27.122 -2.958 -41.890 1.00 42.88 83 LEU A CA 1
ATOM 623 C C . LEU A 1 83 ? 27.573 -1.511 -42.051 1.00 42.88 83 LEU A C 1
ATOM 625 O O . LEU A 1 83 ? 27.332 -0.661 -41.194 1.00 42.88 83 LEU A O 1
ATOM 629 N N . ASP A 1 84 ? 28.258 -1.266 -43.169 1.00 49.25 84 ASP A N 1
ATOM 630 C CA . ASP A 1 84 ? 28.170 0.023 -43.845 1.00 49.25 84 ASP A CA 1
ATOM 631 C C . ASP A 1 84 ? 26.679 0.335 -44.036 1.00 49.25 84 ASP A C 1
ATOM 633 O O . ASP A 1 84 ? 25.945 -0.421 -44.676 1.00 49.25 84 ASP A O 1
ATOM 637 N N . GLY A 1 85 ? 26.214 1.408 -43.400 1.00 43.16 85 GLY A N 1
ATOM 638 C CA . GLY A 1 85 ? 24.797 1.752 -43.342 1.00 43.16 85 GLY A CA 1
ATOM 639 C C . GLY A 1 85 ? 24.524 3.020 -42.540 1.00 43.16 85 GLY A C 1
ATOM 640 O O . GLY A 1 85 ? 23.617 3.055 -41.707 1.00 43.16 85 GLY A O 1
ATOM 641 N N . GLU A 1 86 ? 25.318 4.069 -42.759 1.00 52.50 86 GLU A N 1
ATOM 642 C CA . GLU A 1 86 ? 24.866 5.432 -42.483 1.00 52.50 86 GLU A CA 1
ATOM 643 C C . GLU A 1 86 ? 23.696 5.754 -43.427 1.00 52.50 86 GLU A C 1
ATOM 645 O O . GLU A 1 86 ? 23.939 6.044 -44.589 1.00 52.50 86 GLU A O 1
ATOM 650 N N . GLU A 1 87 ? 22.443 5.693 -42.942 1.00 50.84 87 GLU A N 1
ATOM 651 C CA . GLU A 1 87 ? 21.380 6.628 -43.387 1.00 50.84 87 GLU A CA 1
ATOM 652 C C . GLU A 1 87 ? 20.070 6.659 -42.553 1.00 50.84 87 GLU A C 1
ATOM 654 O O . GLU A 1 87 ? 19.327 7.630 -42.673 1.00 50.84 87 GLU A O 1
ATOM 659 N N . ASP A 1 88 ? 19.777 5.719 -41.633 1.00 52.28 88 ASP A N 1
ATOM 660 C CA . ASP A 1 88 ? 18.467 5.704 -40.915 1.00 52.28 88 ASP A CA 1
ATOM 661 C C . ASP A 1 88 ? 18.505 5.883 -39.375 1.00 52.28 88 ASP A C 1
ATOM 663 O O . ASP A 1 88 ? 17.472 5.857 -38.695 1.00 52.28 88 ASP A O 1
ATOM 667 N N . SER A 1 89 ? 19.677 6.160 -38.797 1.00 62.22 89 SER A N 1
ATOM 668 C CA . SER A 1 89 ? 19.884 6.258 -37.336 1.00 62.22 89 SER A CA 1
ATOM 669 C C . SER A 1 89 ? 18.990 7.294 -36.596 1.00 62.22 89 SER A C 1
ATOM 671 O O . SER A 1 89 ? 18.462 6.980 -35.521 1.00 62.22 89 SER A O 1
ATOM 673 N N . PRO A 1 90 ? 18.704 8.501 -37.139 1.00 69.94 90 PRO A N 1
ATOM 674 C CA . PRO A 1 90 ? 17.835 9.479 -36.469 1.00 69.94 90 PRO A CA 1
ATOM 675 C C . PRO A 1 90 ? 16.347 9.099 -36.471 1.00 69.94 90 PRO A C 1
ATOM 677 O O . PRO A 1 90 ? 15.634 9.404 -35.511 1.00 69.94 90 PRO A O 1
ATOM 680 N N . LYS A 1 91 ? 15.867 8.431 -37.531 1.00 74.19 91 LYS A N 1
ATOM 681 C CA . LYS A 1 91 ? 14.457 8.027 -37.661 1.00 74.19 91 LYS A CA 1
ATOM 682 C C . LYS A 1 91 ? 14.118 6.912 -36.681 1.00 74.19 91 LYS A C 1
ATOM 684 O O . LYS A 1 91 ? 13.126 7.022 -35.968 1.00 74.19 91 LYS A O 1
ATOM 689 N N . ILE A 1 92 ? 14.995 5.916 -36.552 1.00 79.31 92 ILE A N 1
ATOM 690 C CA . ILE A 1 92 ? 14.821 4.807 -35.603 1.00 79.31 92 ILE A CA 1
ATOM 691 C C . ILE A 1 92 ? 14.771 5.332 -34.159 1.00 79.31 92 ILE A C 1
ATOM 693 O O . ILE A 1 92 ? 13.886 4.961 -33.388 1.00 79.31 92 ILE A O 1
ATOM 697 N N . LEU A 1 93 ? 15.661 6.260 -33.785 1.00 81.25 93 LEU A N 1
ATOM 698 C CA . LEU A 1 93 ? 15.637 6.887 -32.456 1.00 81.25 93 LEU A CA 1
ATOM 699 C C . LEU A 1 93 ? 14.375 7.729 -32.213 1.00 81.25 93 LEU A C 1
ATOM 701 O O . LEU A 1 93 ? 13.844 7.738 -31.097 1.00 81.25 93 LEU A O 1
ATOM 705 N N . HIS A 1 94 ? 13.883 8.430 -33.236 1.00 85.12 94 HIS A N 1
ATOM 706 C CA . HIS A 1 94 ? 12.626 9.173 -33.161 1.00 85.12 94 HIS A CA 1
ATOM 707 C C . HIS A 1 94 ? 11.428 8.237 -32.945 1.00 85.12 94 HIS A C 1
ATOM 709 O O . HIS A 1 94 ? 10.577 8.499 -32.093 1.00 85.12 94 HIS A O 1
ATOM 715 N N . GLU A 1 95 ? 11.395 7.116 -33.659 1.00 86.50 95 GLU A N 1
ATOM 716 C CA . GLU A 1 95 ? 10.331 6.118 -33.588 1.00 86.50 95 GLU A CA 1
ATOM 717 C C . GLU A 1 95 ? 10.314 5.399 -32.232 1.00 86.50 95 GLU A C 1
ATOM 719 O O . GLU A 1 95 ? 9.264 5.294 -31.594 1.00 86.50 95 GLU A O 1
ATOM 724 N N . ILE A 1 96 ? 11.491 5.037 -31.704 1.00 84.81 96 ILE A N 1
ATOM 725 C CA . ILE A 1 96 ? 11.646 4.506 -30.341 1.00 84.81 96 ILE A CA 1
ATOM 726 C C . ILE A 1 96 ? 11.132 5.512 -29.305 1.00 84.81 96 ILE A C 1
ATOM 728 O O . ILE A 1 96 ? 10.386 5.139 -28.398 1.00 84.81 96 ILE A O 1
ATOM 732 N N . ARG A 1 97 ? 11.487 6.799 -29.434 1.00 90.12 97 ARG A N 1
ATOM 733 C CA . ARG A 1 97 ? 11.019 7.848 -28.513 1.00 90.12 97 ARG A CA 1
ATOM 734 C C . ARG A 1 97 ? 9.501 8.017 -28.574 1.00 90.12 97 ARG A C 1
ATOM 736 O O . ARG A 1 97 ? 8.866 8.173 -27.533 1.00 90.12 97 ARG A O 1
ATOM 743 N N . LYS A 1 98 ? 8.912 7.960 -29.769 1.00 91.38 98 LYS A N 1
ATOM 744 C CA . LYS A 1 98 ? 7.461 8.051 -29.967 1.00 91.38 98 LYS A CA 1
ATOM 745 C C . LYS A 1 98 ? 6.734 6.883 -29.297 1.00 91.38 98 LYS A C 1
ATOM 747 O O . LYS A 1 98 ? 5.784 7.115 -28.552 1.00 91.38 98 LYS A O 1
ATOM 752 N N . LEU A 1 99 ? 7.212 5.653 -29.496 1.00 91.00 99 LEU A N 1
ATOM 753 C CA . LEU A 1 99 ? 6.650 4.454 -28.867 1.00 91.00 99 LEU A CA 1
ATOM 754 C C . LEU A 1 99 ? 6.800 4.477 -27.343 1.00 91.00 99 LEU A C 1
ATOM 756 O O . LEU A 1 99 ? 5.858 4.142 -26.626 1.00 91.00 99 LEU A O 1
ATOM 760 N N . PHE A 1 100 ? 7.958 4.912 -26.842 1.00 90.25 100 PHE A N 1
ATOM 761 C CA . PHE A 1 100 ? 8.197 5.049 -25.408 1.00 90.25 100 PHE A CA 1
ATOM 762 C C . PHE A 1 100 ? 7.239 6.061 -24.773 1.00 90.25 100 PHE A C 1
ATOM 764 O O . PHE A 1 100 ? 6.597 5.749 -23.773 1.00 90.25 100 PHE A O 1
ATOM 771 N N . ASN A 1 101 ? 7.081 7.238 -25.384 1.00 92.06 101 ASN A N 1
ATOM 772 C CA . ASN A 1 101 ? 6.166 8.268 -24.894 1.00 92.06 101 ASN A CA 1
ATOM 773 C C . ASN A 1 101 ? 4.706 7.801 -24.924 1.00 92.06 101 ASN A C 1
ATOM 775 O O . A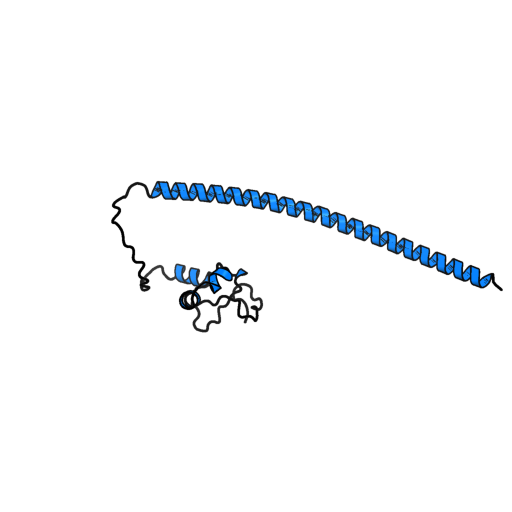SN A 1 101 ? 3.978 8.045 -23.966 1.00 92.06 101 ASN A O 1
ATOM 779 N N . ALA A 1 102 ? 4.288 7.100 -25.983 1.00 91.31 102 ALA A N 1
ATOM 780 C CA . ALA A 1 102 ? 2.937 6.552 -26.085 1.00 91.31 102 ALA A CA 1
ATOM 781 C C . ALA A 1 102 ? 2.660 5.519 -24.980 1.00 91.31 102 ALA A C 1
ATOM 783 O O . ALA A 1 102 ? 1.662 5.631 -24.271 1.00 91.31 102 ALA A O 1
ATOM 784 N N . LYS A 1 103 ? 3.582 4.570 -24.761 1.00 92.75 103 LYS A N 1
ATOM 785 C CA . LYS A 1 103 ? 3.459 3.587 -23.672 1.00 92.75 103 LYS A CA 1
ATOM 786 C C . LYS A 1 103 ? 3.481 4.235 -22.293 1.00 92.75 103 LYS A C 1
ATOM 788 O O . LYS A 1 103 ? 2.752 3.808 -21.404 1.00 92.75 103 LYS A O 1
ATOM 793 N N . PHE A 1 104 ? 4.316 5.251 -22.095 1.00 93.56 104 PHE A N 1
ATOM 794 C CA . PHE A 1 104 ? 4.389 5.954 -20.818 1.00 93.56 104 PHE A CA 1
ATOM 795 C C . PHE A 1 104 ? 3.101 6.736 -20.528 1.00 93.56 104 PHE A C 1
ATOM 797 O O . PHE A 1 104 ? 2.615 6.714 -19.398 1.00 93.56 104 PHE A O 1
ATOM 804 N N . ALA A 1 105 ? 2.515 7.375 -21.545 1.00 93.19 105 ALA A N 1
ATOM 805 C CA . ALA A 1 105 ? 1.228 8.053 -21.430 1.00 93.19 105 ALA A CA 1
ATOM 806 C C . ALA A 1 105 ? 0.102 7.070 -21.069 1.00 93.19 105 ALA A C 1
ATOM 808 O O . ALA A 1 105 ? -0.626 7.316 -20.111 1.00 93.19 105 ALA A O 1
ATOM 809 N N . GLU A 1 106 ? 0.025 5.924 -21.753 1.00 94.75 106 GLU A N 1
ATOM 810 C CA . GLU A 1 106 ? -0.954 4.868 -21.460 1.00 94.75 106 GLU A CA 1
ATOM 811 C C . GLU A 1 106 ? -0.819 4.343 -20.019 1.00 94.75 106 GLU A C 1
ATOM 813 O O . GLU A 1 106 ? -1.800 4.253 -19.282 1.00 94.75 106 GLU A O 1
ATOM 818 N N . GLN A 1 107 ? 0.408 4.055 -19.573 1.00 94.50 107 GLN A N 1
ATOM 819 C CA . GLN A 1 107 ? 0.663 3.614 -18.196 1.00 94.50 107 GLN A CA 1
ATOM 820 C C . GLN A 1 107 ? 0.287 4.686 -17.167 1.00 94.50 107 GLN A C 1
ATOM 822 O O . GLN A 1 107 ? -0.260 4.365 -16.112 1.00 94.50 107 GLN A O 1
ATOM 827 N N . THR A 1 108 ? 0.540 5.958 -17.478 1.00 95.50 108 THR A N 1
ATOM 828 C CA . THR A 1 108 ? 0.170 7.086 -16.612 1.00 95.50 108 THR A CA 1
ATOM 829 C C . THR A 1 108 ? -1.348 7.215 -16.496 1.00 95.50 108 THR A C 1
ATOM 831 O O . THR A 1 108 ? -1.867 7.430 -15.403 1.00 95.50 108 THR A O 1
ATOM 834 N N . GLU A 1 109 ? -2.082 7.037 -17.594 1.00 95.75 109 GLU A N 1
ATOM 835 C CA . GLU A 1 109 ? -3.545 7.071 -17.593 1.00 95.75 109 GLU A CA 1
ATOM 836 C C . GLU A 1 109 ? -4.144 5.916 -16.777 1.00 95.75 109 GLU A C 1
ATOM 838 O O . GLU A 1 109 ? -5.003 6.140 -15.920 1.00 95.75 109 GLU A O 1
ATOM 843 N N . LEU A 1 110 ? -3.647 4.690 -16.973 1.00 96.00 110 LEU A N 1
ATOM 844 C CA . LEU A 1 110 ? -4.069 3.518 -16.197 1.00 96.00 110 LEU A CA 1
ATOM 845 C C . LEU A 1 110 ? -3.779 3.685 -14.703 1.00 96.00 110 LEU A C 1
ATOM 847 O O . LEU A 1 110 ? -4.623 3.347 -13.864 1.00 96.00 110 LEU A O 1
ATOM 851 N N . PHE A 1 111 ? -2.610 4.236 -14.369 1.00 96.19 111 PHE A N 1
ATOM 852 C CA . PHE A 1 111 ? -2.253 4.560 -12.995 1.00 96.19 111 PHE A CA 1
ATOM 853 C C . PHE A 1 111 ? -3.217 5.589 -12.403 1.00 96.19 111 PHE A C 1
ATOM 855 O O . PHE A 1 111 ? -3.793 5.333 -11.350 1.00 96.19 111 PHE A O 1
ATOM 862 N N . ASN A 1 112 ? -3.460 6.704 -13.096 1.00 96.75 112 ASN A N 1
ATOM 863 C CA . ASN A 1 112 ? -4.364 7.755 -12.625 1.00 96.75 112 ASN A CA 1
ATOM 864 C C . ASN A 1 112 ? -5.785 7.227 -12.410 1.00 96.75 112 ASN A C 1
ATOM 866 O O . ASN A 1 112 ? -6.403 7.514 -11.387 1.00 96.75 112 ASN A O 1
ATOM 870 N N . LYS A 1 113 ? -6.291 6.395 -13.326 1.00 96.62 113 LYS A N 1
ATOM 871 C CA . LYS A 1 113 ? -7.608 5.764 -13.187 1.00 96.62 113 LYS A CA 1
ATOM 872 C C . LYS A 1 113 ? -7.677 4.847 -11.963 1.00 96.62 113 LYS A C 1
ATOM 874 O O . LYS A 1 113 ? -8.652 4.893 -11.215 1.00 96.62 113 LYS A O 1
ATOM 879 N N . SER A 1 114 ? -6.642 4.037 -11.749 1.00 96.50 114 SER A N 1
ATOM 880 C CA . SER A 1 114 ? -6.553 3.143 -10.588 1.00 96.50 114 SER A CA 1
ATOM 881 C C . SER A 1 114 ? -6.441 3.932 -9.282 1.00 96.50 114 SER A C 1
ATOM 883 O O . SER A 1 114 ? -7.085 3.593 -8.291 1.00 96.50 114 SER A O 1
ATOM 885 N N . PHE A 1 115 ? -5.669 5.019 -9.293 1.00 97.00 115 PHE A N 1
ATOM 886 C CA . PHE A 1 115 ? -5.473 5.900 -8.149 1.00 97.00 115 PHE A CA 1
ATOM 887 C C . PHE A 1 115 ? -6.763 6.627 -7.752 1.00 97.00 115 PHE A C 1
ATOM 889 O O . PHE A 1 115 ? -7.116 6.641 -6.574 1.00 97.00 115 PHE A O 1
ATOM 896 N N . GLU A 1 116 ? -7.511 7.169 -8.716 1.00 96.69 116 GLU A N 1
ATOM 897 C CA . GLU A 1 116 ? -8.811 7.797 -8.443 1.00 96.69 116 GLU A CA 1
ATOM 898 C C . GLU A 1 116 ? -9.850 6.781 -7.945 1.00 96.69 116 GLU A C 1
ATOM 900 O O . GLU A 1 116 ? -10.629 7.092 -7.040 1.00 96.69 116 GLU A O 1
ATOM 905 N N . GLY A 1 117 ? -9.824 5.546 -8.461 1.00 97.31 117 GLY A N 1
ATOM 906 C CA . GLY A 1 117 ? -10.626 4.442 -7.926 1.00 97.31 117 GLY A CA 1
ATOM 907 C C . GLY A 1 117 ? -10.323 4.179 -6.449 1.00 97.31 117 GLY A C 1
ATOM 908 O O . GLY A 1 117 ? -11.221 4.239 -5.611 1.00 97.31 117 GLY A O 1
ATOM 909 N N . LEU A 1 118 ? -9.043 4.003 -6.113 1.00 97.38 118 LEU A N 1
ATOM 910 C CA . LEU A 1 118 ? -8.602 3.771 -4.736 1.00 97.38 118 LEU A CA 1
ATOM 911 C C . LEU A 1 118 ? -8.976 4.933 -3.803 1.00 97.38 118 LEU A C 1
ATOM 913 O O . LEU A 1 118 ? -9.450 4.719 -2.689 1.00 97.38 118 LEU A O 1
ATOM 917 N N . LYS A 1 119 ? -8.796 6.174 -4.260 1.00 97.56 119 LYS A N 1
ATOM 918 C CA . LYS A 1 119 ? -9.148 7.378 -3.499 1.00 97.56 119 LYS A CA 1
ATOM 919 C C . LYS A 1 119 ? -10.643 7.430 -3.180 1.00 97.56 119 LYS A C 1
ATOM 921 O O . LYS A 1 119 ? -11.020 7.788 -2.063 1.00 97.56 119 LYS A O 1
ATOM 926 N N . LYS A 1 120 ? -11.495 7.052 -4.138 1.00 96.88 120 LYS A N 1
ATOM 927 C CA . LYS A 1 120 ? -12.944 6.957 -3.930 1.00 96.88 120 LYS A CA 1
ATOM 928 C C . LYS A 1 120 ? -13.288 5.880 -2.901 1.00 96.88 120 LYS A C 1
ATOM 930 O O . LYS A 1 120 ? -14.071 6.157 -1.993 1.00 96.88 120 LYS A O 1
ATOM 935 N N . ASP A 1 121 ? -12.682 4.702 -3.009 1.00 97.31 121 ASP A N 1
ATOM 936 C CA . ASP A 1 121 ? -12.942 3.579 -2.102 1.00 97.31 121 ASP A CA 1
ATOM 937 C C . ASP A 1 121 ? -12.535 3.903 -0.661 1.00 97.31 121 ASP A C 1
ATOM 939 O O . ASP A 1 121 ? -13.312 3.666 0.265 1.00 97.31 121 ASP A O 1
ATOM 943 N N . ILE A 1 122 ? -11.378 4.546 -0.469 1.00 97.81 122 ILE A N 1
ATOM 944 C CA . ILE A 1 122 ? -10.946 5.050 0.844 1.00 97.81 122 ILE A CA 1
ATOM 945 C C . ILE A 1 122 ? -11.983 6.026 1.413 1.00 97.81 122 ILE A C 1
ATOM 947 O O . ILE A 1 122 ? -12.342 5.933 2.585 1.00 97.81 122 ILE A O 1
ATOM 951 N N . GLY A 1 123 ? -12.507 6.938 0.588 1.00 97.38 123 GLY A N 1
ATOM 952 C CA . GLY A 1 123 ? -13.547 7.877 1.011 1.00 97.38 123 GLY A CA 1
ATOM 953 C C . GLY A 1 123 ? -14.846 7.188 1.446 1.00 97.38 123 GLY A C 1
ATOM 954 O O . GLY A 1 123 ? -15.461 7.600 2.430 1.00 97.38 123 GLY A O 1
ATOM 955 N N . VAL A 1 124 ? -15.259 6.128 0.747 1.00 97.88 124 VAL A N 1
ATOM 956 C CA . VAL A 1 124 ? -16.433 5.319 1.120 1.00 97.88 124 VAL A CA 1
ATOM 957 C C . VAL A 1 124 ? -16.186 4.576 2.432 1.00 97.88 124 VAL A C 1
ATOM 959 O O . VAL A 1 124 ? -17.034 4.612 3.323 1.00 97.88 124 VAL A O 1
ATOM 962 N N . GLN A 1 125 ? -15.019 3.948 2.586 1.00 97.56 125 GLN A N 1
ATOM 963 C CA . GLN A 1 125 ? -14.670 3.219 3.805 1.00 97.56 125 GLN A CA 1
ATOM 964 C C . GLN A 1 125 ? -14.576 4.142 5.023 1.00 97.56 125 GLN A C 1
ATOM 966 O O . GLN A 1 125 ? -15.109 3.803 6.075 1.00 97.56 125 GLN A O 1
ATOM 971 N N . ALA A 1 126 ? -13.982 5.329 4.878 1.00 97.62 126 ALA A N 1
ATOM 972 C CA . ALA A 1 126 ? -13.904 6.311 5.956 1.00 97.62 126 ALA A CA 1
ATOM 973 C C . ALA A 1 126 ? -15.299 6.725 6.453 1.00 97.62 126 ALA A C 1
ATOM 975 O O . ALA A 1 126 ? -15.546 6.737 7.657 1.00 97.62 126 ALA A O 1
ATOM 976 N N . LYS A 1 127 ? -16.243 6.990 5.537 1.00 97.56 127 LYS A N 1
ATOM 977 C CA . LYS A 1 127 ? -17.640 7.282 5.904 1.00 97.56 127 LYS A CA 1
ATOM 978 C C . LYS A 1 127 ? -18.289 6.110 6.634 1.00 97.56 127 LYS A C 1
ATOM 980 O O . LYS A 1 127 ? -18.916 6.308 7.670 1.00 97.56 127 LYS A O 1
ATOM 985 N N . ARG A 1 128 ? -18.089 4.890 6.131 1.00 97.62 128 ARG A N 1
ATOM 986 C CA . ARG A 1 128 ? -18.651 3.682 6.740 1.00 97.62 128 ARG A CA 1
ATOM 987 C C . ARG A 1 128 ? -18.131 3.444 8.158 1.00 97.62 128 ARG A C 1
ATOM 989 O O . ARG A 1 128 ? -18.899 3.012 9.011 1.00 97.62 128 ARG A O 1
ATOM 996 N N . ILE A 1 129 ? -16.854 3.725 8.414 1.00 97.88 129 ILE A N 1
ATOM 997 C CA . ILE A 1 129 ? -16.266 3.633 9.756 1.00 97.88 129 ILE A CA 1
ATOM 998 C C . ILE A 1 129 ? -16.971 4.605 10.706 1.00 97.88 129 ILE A C 1
ATOM 1000 O O . ILE A 1 129 ? -17.447 4.173 11.750 1.00 97.88 129 ILE A O 1
ATOM 1004 N N . VAL A 1 130 ? -17.132 5.871 10.312 1.00 97.69 130 VAL A N 1
ATOM 1005 C CA . VAL A 1 130 ? -17.809 6.886 11.141 1.00 97.69 130 VAL A CA 1
ATOM 1006 C C . VAL A 1 130 ? -19.263 6.504 11.441 1.00 97.69 130 VAL A C 1
ATOM 1008 O O . VAL A 1 130 ? -19.719 6.644 12.576 1.00 97.69 130 VAL A O 1
ATOM 1011 N N . GLU A 1 131 ? -19.996 5.981 10.455 1.00 97.94 131 GLU A N 1
ATOM 1012 C CA . GLU A 1 131 ? -21.361 5.472 10.660 1.00 97.94 131 GLU A CA 1
ATOM 1013 C C . GLU A 1 131 ? -21.393 4.336 11.692 1.00 97.94 131 GLU A C 1
ATOM 1015 O O . GLU A 1 131 ? -22.212 4.346 12.610 1.00 97.94 131 GLU A O 1
ATOM 1020 N N . LEU A 1 132 ? -20.484 3.364 11.566 1.00 98.00 132 LEU A N 1
ATOM 1021 C CA . LEU A 1 132 ? -20.407 2.214 12.468 1.00 98.00 132 LEU A CA 1
ATOM 1022 C C . LEU A 1 132 ? -19.969 2.601 13.882 1.00 98.00 132 LEU A C 1
ATOM 1024 O O . LEU A 1 132 ? -20.451 2.016 14.852 1.00 98.00 132 LEU A O 1
ATOM 1028 N N . GLU A 1 133 ? -19.058 3.559 14.019 1.00 97.81 133 GLU A N 1
ATOM 1029 C CA . GLU A 1 133 ? -18.640 4.092 15.316 1.00 97.81 133 GLU A CA 1
ATOM 1030 C C . GLU A 1 133 ? -19.794 4.820 16.010 1.00 97.81 133 GLU A C 1
ATOM 1032 O O . GLU A 1 133 ? -20.023 4.610 17.202 1.00 97.81 133 GLU A O 1
ATOM 1037 N N . THR A 1 134 ? -20.569 5.598 15.250 1.00 97.50 134 THR A N 1
ATOM 1038 C CA . THR A 1 134 ? -21.753 6.308 15.754 1.00 97.50 134 THR A CA 1
ATOM 1039 C C . THR A 1 134 ? -22.830 5.327 16.215 1.00 97.50 134 THR A C 1
ATOM 1041 O O . THR A 1 134 ? -23.263 5.386 17.364 1.00 97.50 134 THR A O 1
ATOM 1044 N N . ALA A 1 135 ? -23.184 4.353 15.372 1.00 97.44 135 ALA A N 1
ATOM 1045 C CA . ALA A 1 135 ? -24.162 3.321 15.714 1.00 97.44 135 ALA A CA 1
ATOM 1046 C C . ALA A 1 135 ? -23.725 2.489 16.936 1.00 97.44 135 ALA A C 1
ATOM 1048 O O . ALA A 1 135 ? -24.528 2.177 17.813 1.00 97.44 135 ALA A O 1
ATOM 1049 N N . ASN A 1 136 ? -22.433 2.158 17.048 1.00 97.94 136 ASN A N 1
ATOM 1050 C CA . ASN A 1 136 ? -21.910 1.470 18.232 1.00 97.94 136 ASN A CA 1
ATOM 1051 C C . ASN A 1 136 ? -22.017 2.316 19.505 1.00 97.94 136 ASN A C 1
ATOM 1053 O O . ASN A 1 136 ? -22.230 1.766 20.588 1.00 97.94 136 ASN A O 1
ATOM 1057 N N . LEU A 1 137 ? -21.835 3.633 19.408 1.00 97.81 137 LEU A N 1
ATOM 1058 C CA . LEU A 1 137 ? -21.972 4.530 20.551 1.00 97.81 137 LEU A CA 1
ATOM 1059 C C . LEU A 1 137 ? -23.423 4.573 21.049 1.00 97.81 137 LEU A C 1
ATOM 1061 O O . LEU A 1 137 ? -23.650 4.469 22.256 1.00 97.81 137 LEU A O 1
ATOM 1065 N N . GLU A 1 138 ? -24.385 4.661 20.130 1.00 97.62 138 GLU A N 1
ATOM 1066 C CA . GLU A 1 138 ? -25.821 4.611 20.432 1.00 97.62 138 GLU A CA 1
ATOM 1067 C C . GLU A 1 138 ? -26.198 3.286 21.103 1.00 97.62 138 GLU A C 1
ATOM 1069 O O . GLU A 1 138 ? -26.715 3.289 22.220 1.00 97.62 138 GLU A O 1
ATOM 1074 N N . LEU A 1 139 ? -25.793 2.151 20.522 1.00 97.88 139 LEU A N 1
ATOM 1075 C CA . LEU A 1 139 ? -26.030 0.826 21.105 1.00 97.88 139 LEU A CA 1
ATOM 1076 C C . LEU A 1 139 ? -25.405 0.663 22.496 1.00 97.88 139 LEU A C 1
ATOM 1078 O O . LEU A 1 139 ? -25.956 -0.027 23.356 1.00 97.88 139 LEU A O 1
ATOM 1082 N N . ARG A 1 140 ? -24.240 1.267 22.758 1.00 97.38 140 ARG A N 1
ATOM 1083 C CA . ARG A 1 140 ? -23.624 1.249 24.098 1.00 97.38 140 ARG A CA 1
ATOM 1084 C C . ARG A 1 140 ? -24.428 2.061 25.106 1.00 97.38 140 ARG A C 1
ATOM 1086 O O . ARG A 1 140 ? -24.488 1.667 26.272 1.00 97.38 140 ARG A O 1
ATOM 1093 N N . LYS A 1 141 ? -25.026 3.174 24.678 1.00 97.19 141 LYS A N 1
ATOM 1094 C CA . LYS A 1 141 ? -25.899 3.998 25.515 1.00 97.19 141 LYS A CA 1
ATOM 1095 C C . LYS A 1 141 ? -27.189 3.248 25.849 1.00 97.19 141 LYS A C 1
ATOM 1097 O O . LYS A 1 141 ? -27.484 3.092 27.030 1.00 97.19 141 LYS A O 1
ATOM 1102 N N . GLU A 1 142 ? -27.861 2.689 24.845 1.00 96.75 142 GLU A N 1
ATOM 1103 C CA . GLU A 1 142 ? -29.064 1.866 25.029 1.00 96.75 142 GLU A CA 1
ATOM 1104 C C . GLU A 1 142 ? -28.791 0.670 25.949 1.00 96.75 142 GLU A C 1
ATOM 1106 O O . GLU A 1 142 ? -29.509 0.441 26.918 1.00 96.75 142 GLU A O 1
ATOM 1111 N N . ASN A 1 143 ? -27.682 -0.048 25.738 1.00 97.00 143 ASN A N 1
ATOM 1112 C CA . ASN A 1 143 ?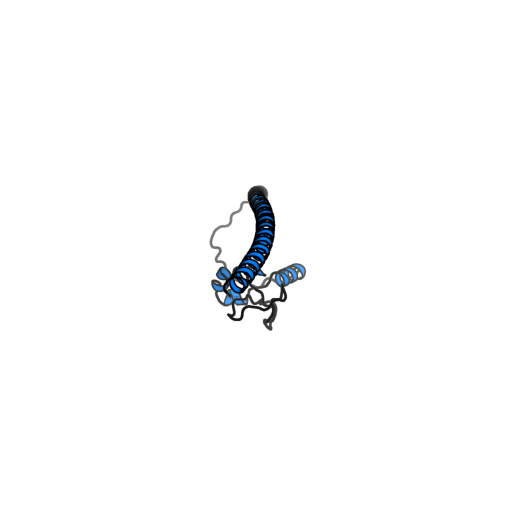 -27.291 -1.151 26.620 1.00 97.00 143 ASN A CA 1
ATOM 1113 C C . ASN A 1 143 ? -27.065 -0.710 28.070 1.00 97.00 143 ASN A C 1
ATOM 1115 O O . ASN A 1 143 ? -27.314 -1.483 28.994 1.00 97.00 143 ASN A O 1
ATOM 1119 N N . LYS A 1 144 ? -26.547 0.502 28.295 1.00 97.19 144 LYS A N 1
ATOM 1120 C CA . LYS A 1 144 ? -26.357 1.035 29.647 1.00 97.19 144 LYS A CA 1
ATOM 1121 C C . LYS A 1 144 ? -27.702 1.343 30.307 1.00 97.19 144 LYS A C 1
ATOM 1123 O O . LYS A 1 144 ? -27.874 1.021 31.480 1.00 97.19 144 LYS A O 1
ATOM 1128 N N . GLU A 1 145 ? -28.627 1.940 29.562 1.00 97.00 145 GLU A N 1
ATOM 1129 C CA . GLU A 1 145 ? -29.980 2.262 30.028 1.00 97.00 145 GLU A CA 1
ATOM 1130 C C . GLU A 1 145 ? -30.755 0.985 30.373 1.00 97.00 145 GLU A C 1
ATOM 1132 O O . GLU A 1 145 ? -31.199 0.838 31.511 1.00 97.00 145 GLU A O 1
ATOM 1137 N N . LEU A 1 146 ? -30.778 0.003 29.467 1.00 96.81 146 LEU A N 1
ATOM 1138 C CA . LEU A 1 146 ? -31.426 -1.292 29.693 1.00 96.81 146 LEU A CA 1
ATOM 1139 C C . LEU A 1 146 ? -30.834 -2.041 30.892 1.00 96.81 146 LEU A C 1
ATOM 1141 O O . LEU A 1 146 ? -31.569 -2.585 31.711 1.00 96.81 146 LEU A O 1
ATOM 1145 N N . LYS A 1 147 ? -29.503 -2.045 31.053 1.00 96.69 147 LYS A N 1
ATOM 1146 C CA . LYS A 1 147 ? -28.863 -2.651 32.235 1.00 96.69 147 LYS A CA 1
ATOM 1147 C C . LYS A 1 147 ? -29.289 -1.973 33.536 1.00 96.69 147 LYS A C 1
ATOM 1149 O O . LYS A 1 147 ? -29.469 -2.659 34.539 1.00 96.69 147 LYS A O 1
ATOM 1154 N N . SER A 1 148 ? -29.438 -0.648 33.531 1.00 95.81 148 SER A N 1
ATOM 1155 C CA . SER A 1 148 ? -29.928 0.092 34.696 1.00 95.81 148 SER A CA 1
ATOM 1156 C C . SER A 1 148 ? -31.386 -0.242 35.002 1.00 95.81 148 SER A C 1
ATOM 1158 O O . SER A 1 148 ? -31.731 -0.427 36.166 1.00 95.81 148 SER A O 1
ATOM 1160 N N . GLU A 1 149 ? -32.235 -0.321 33.979 1.00 95.56 149 GLU A N 1
ATOM 1161 C CA . GLU A 1 149 ? -33.651 -0.658 34.129 1.00 95.56 149 GLU A CA 1
ATOM 1162 C C . GLU A 1 149 ? -33.835 -2.076 34.672 1.00 95.56 149 GLU A C 1
ATOM 1164 O O . GLU A 1 149 ? -34.539 -2.261 35.662 1.00 95.56 149 GLU A O 1
ATOM 1169 N N . ILE A 1 150 ? -33.119 -3.055 34.109 1.00 95.75 150 ILE A N 1
ATOM 1170 C CA . ILE A 1 150 ? -33.098 -4.431 34.616 1.00 95.75 150 ILE A CA 1
ATOM 1171 C C . ILE A 1 150 ? -32.703 -4.431 36.095 1.00 95.75 150 ILE A C 1
ATOM 1173 O O . ILE A 1 150 ? -33.426 -4.986 36.914 1.00 95.75 150 ILE A O 1
ATOM 1177 N N . ASN A 1 151 ? -31.603 -3.773 36.466 1.00 94.25 151 ASN A N 1
ATOM 1178 C CA . ASN A 1 151 ? -31.155 -3.743 37.859 1.00 94.25 151 ASN A CA 1
ATOM 1179 C C . ASN A 1 151 ? -32.202 -3.125 38.807 1.00 94.25 151 ASN A C 1
ATOM 1181 O O . ASN A 1 151 ? -32.412 -3.629 39.907 1.00 94.25 151 ASN A O 1
ATOM 1185 N N . ASN A 1 152 ? -32.895 -2.067 38.376 1.00 93.75 152 ASN A N 1
ATOM 1186 C CA . ASN A 1 152 ? -33.981 -1.467 39.153 1.00 93.75 152 ASN A CA 1
ATOM 1187 C C . ASN A 1 152 ? -35.161 -2.434 39.327 1.00 93.75 152 ASN A C 1
ATOM 1189 O O . ASN A 1 152 ? -35.688 -2.555 40.430 1.00 93.75 152 ASN A O 1
ATOM 1193 N N . LEU A 1 153 ? -35.561 -3.137 38.262 1.00 94.00 153 LEU A N 1
ATOM 1194 C CA . LEU A 1 153 ? -36.645 -4.122 38.313 1.00 94.00 153 LEU A CA 1
ATOM 1195 C C . LEU A 1 153 ? -36.312 -5.290 39.250 1.00 94.00 153 LEU A C 1
ATOM 1197 O O . LEU A 1 153 ? -37.163 -5.684 40.044 1.00 94.00 153 LEU A O 1
ATOM 1201 N N . TRP A 1 154 ? -35.071 -5.787 39.220 1.00 93.25 154 TRP A N 1
ATOM 1202 C CA . TRP A 1 154 ? -34.593 -6.815 40.153 1.00 93.25 154 TRP A CA 1
ATOM 1203 C C . TRP A 1 154 ? -34.705 -6.355 41.613 1.00 93.25 154 TRP A C 1
ATOM 1205 O O . TRP A 1 154 ? -35.291 -7.054 42.431 1.00 93.25 154 TRP A O 1
ATOM 1215 N N . GLN A 1 155 ? -34.254 -5.137 41.930 1.00 89.62 155 GLN A N 1
ATOM 1216 C CA . GLN A 1 155 ? -34.361 -4.588 43.289 1.00 89.62 155 GLN A CA 1
ATOM 1217 C C . GLN A 1 155 ? -35.804 -4.383 43.767 1.00 89.62 155 GLN A C 1
ATOM 1219 O O . GLN A 1 155 ? -36.056 -4.399 44.972 1.00 89.62 155 GLN A O 1
ATOM 1224 N N . ILE A 1 156 ? -36.742 -4.114 42.854 1.00 90.62 156 ILE A N 1
ATOM 1225 C CA . ILE A 1 156 ? -38.169 -4.008 43.184 1.00 90.62 156 ILE A CA 1
ATOM 1226 C C . ILE A 1 156 ? -38.747 -5.397 43.470 1.00 90.62 156 ILE A C 1
ATOM 1228 O O . ILE A 1 156 ? -39.476 -5.542 44.448 1.00 90.62 156 ILE A O 1
ATOM 1232 N N . SER A 1 157 ? -38.403 -6.404 42.659 1.00 86.62 157 SER A N 1
ATOM 1233 C CA . SER A 1 157 ? -38.816 -7.797 42.881 1.00 86.62 157 SER A CA 1
ATOM 1234 C C . SER A 1 157 ? -38.358 -8.292 44.252 1.00 86.62 157 SER A C 1
ATOM 1236 O O . SER A 1 157 ? -39.187 -8.700 45.057 1.00 86.62 157 SER A O 1
ATOM 1238 N N . ASP A 1 158 ? -37.071 -8.117 44.571 1.00 83.25 158 ASP A N 1
ATOM 1239 C CA . ASP A 1 158 ? -36.480 -8.561 45.842 1.00 83.25 158 ASP A CA 1
ATOM 1240 C C . ASP A 1 158 ? -37.138 -7.918 47.079 1.00 83.25 158 ASP A C 1
ATOM 1242 O O . ASP A 1 158 ? -37.099 -8.475 48.175 1.00 83.25 158 ASP A O 1
ATOM 1246 N N . LYS A 1 159 ? -37.734 -6.728 46.929 1.00 76.88 159 LYS A N 1
ATOM 1247 C CA . LYS A 1 159 ? -38.449 -6.025 48.008 1.00 76.88 159 LYS A CA 1
ATOM 1248 C C . LYS A 1 159 ? -39.908 -6.447 48.158 1.00 76.88 159 LYS A C 1
ATOM 1250 O O . LYS A 1 159 ? -40.473 -6.209 49.219 1.00 76.88 159 LYS A O 1
ATOM 1255 N N . ASN A 1 160 ? -40.511 -7.006 47.112 1.00 72.88 160 ASN A N 1
ATOM 1256 C CA . ASN A 1 160 ? -41.913 -7.427 47.104 1.00 72.88 160 ASN A CA 1
ATOM 1257 C C . ASN A 1 160 ? -42.098 -8.907 47.483 1.00 72.88 160 ASN A C 1
ATOM 1259 O O . ASN A 1 160 ? -43.226 -9.314 47.740 1.00 72.88 160 ASN A O 1
ATOM 1263 N N . ASP A 1 161 ? -41.015 -9.688 47.542 1.00 64.44 161 ASP A N 1
ATOM 1264 C CA . ASP A 1 161 ? -41.016 -11.104 47.940 1.00 64.44 161 ASP A CA 1
ATOM 1265 C C . ASP A 1 161 ? -40.875 -11.323 49.475 1.00 64.44 161 ASP A C 1
ATOM 1267 O O . ASP A 1 161 ? -40.542 -12.427 49.912 1.00 64.44 161 ASP A O 1
ATOM 1271 N N . TYR A 1 162 ? -41.142 -10.293 50.299 1.00 49.59 162 TYR A N 1
ATO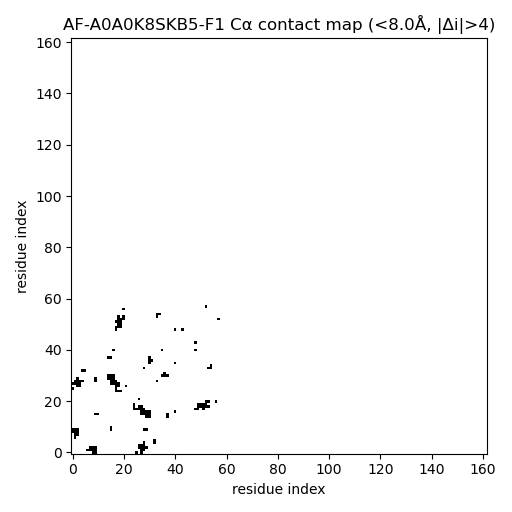M 1272 C CA . TYR A 1 162 ? -41.154 -10.333 51.777 1.00 49.59 162 TYR A CA 1
ATOM 1273 C C . TYR A 1 162 ? -42.534 -10.045 52.377 1.00 49.59 162 TYR A C 1
ATOM 1275 O O . TYR A 1 162 ? -43.198 -9.089 51.917 1.00 49.59 162 TYR A O 1
#

Radius of gyration: 33.09 Å; Cα contacts (8 Å, |Δi|>4): 77; chains: 1; bounding box: 82×28×96 Å